Protein AF-A0A254UXV3-F1 (afdb_monomer_lite)

pLDDT: mean 77.38, std 19.34, range [37.91, 96.12]

Foldseek 3Di:
DDDDDDPDPPPDPPDPPPPPPPVVVVVVVVVLVVLVVVLVVLVVVLVVLVVVLVVLVVVLVVLVPDPDRDPVVNVVSVVVSVVSVVVNVVSVVVSVVSVVVNDDD

Secondary structure (DSSP, 8-state):
-------------S---------HHHHHHHHHHHHHHHHHHHHHHHHHHHHHHHHHHHHHHHHHH-SS--HHHHHHHHHHHHHHHHHHHHHHHHHHHHHHHT---

Radius of gyration: 28.21 Å; chains: 1; bounding box: 81×52×58 Å

Structure (mmCIF, N/CA/C/O backbone):
data_AF-A0A254UXV3-F1
#
_entry.id   AF-A0A254UXV3-F1
#
loop_
_atom_site.group_PDB
_atom_site.id
_atom_site.type_symbol
_atom_site.label_atom_id
_atom_site.label_alt_id
_atom_site.label_comp_id
_atom_site.label_asym_id
_atom_site.label_entity_id
_atom_site.label_seq_id
_atom_site.pdbx_PDB_ins_code
_atom_site.Cartn_x
_atom_site.Cartn_y
_atom_site.Cartn_z
_atom_site.occupancy
_atom_site.B_iso_or_equiv
_atom_site.auth_seq_id
_atom_site.auth_comp_id
_atom_site.auth_asym_id
_atom_site.auth_atom_id
_atom_site.pdbx_PDB_model_num
ATOM 1 N N . MET A 1 1 ? 62.184 -40.097 -4.666 1.00 37.91 1 MET A N 1
ATOM 2 C CA . MET A 1 1 ? 62.345 -38.758 -5.268 1.00 37.91 1 MET A CA 1
ATOM 3 C C . MET A 1 1 ? 61.612 -38.809 -6.601 1.00 37.91 1 MET A C 1
ATOM 5 O O . MET A 1 1 ? 62.057 -39.560 -7.454 1.00 37.91 1 MET A O 1
ATOM 9 N N . THR A 1 2 ? 60.313 -38.462 -6.589 1.00 46.38 2 THR A N 1
ATOM 10 C CA . THR A 1 2 ? 59.715 -37.196 -7.121 1.00 46.38 2 THR A CA 1
ATOM 11 C C . THR A 1 2 ? 59.595 -37.278 -8.650 1.00 46.38 2 THR A C 1
ATOM 13 O O . THR A 1 2 ? 60.600 -37.521 -9.294 1.00 46.38 2 THR A O 1
ATOM 16 N N . GLU A 1 3 ? 58.444 -37.182 -9.320 1.00 39.75 3 GLU A N 1
ATOM 17 C CA . GLU A 1 3 ? 57.240 -36.356 -9.120 1.00 39.75 3 GLU A CA 1
ATOM 18 C C . GLU A 1 3 ? 56.160 -36.899 -10.093 1.00 39.75 3 GLU A C 1
ATOM 20 O O . GLU A 1 3 ? 56.453 -37.170 -11.253 1.00 39.75 3 GLU A O 1
ATOM 25 N N . ALA A 1 4 ? 55.003 -37.359 -9.616 1.00 52.03 4 ALA A N 1
ATOM 26 C CA . ALA A 1 4 ? 53.699 -36.716 -9.830 1.00 52.03 4 ALA A CA 1
ATOM 27 C C . ALA A 1 4 ? 53.618 -35.692 -10.986 1.00 52.03 4 ALA A C 1
ATOM 29 O O . ALA A 1 4 ? 54.133 -34.593 -10.850 1.00 52.03 4 ALA A O 1
ATOM 30 N N . ALA A 1 5 ? 52.885 -36.022 -12.056 1.00 49.22 5 ALA A N 1
ATOM 31 C CA . ALA A 1 5 ? 51.883 -35.146 -12.685 1.00 49.22 5 ALA A CA 1
ATOM 32 C C . ALA A 1 5 ? 51.265 -35.836 -13.913 1.00 49.22 5 ALA A C 1
ATOM 34 O O . ALA A 1 5 ? 51.778 -35.796 -15.028 1.00 49.22 5 ALA A O 1
ATOM 35 N N . ASP A 1 6 ? 50.156 -36.512 -13.641 1.00 47.12 6 ASP A N 1
ATOM 36 C CA . ASP A 1 6 ? 48.914 -36.490 -14.413 1.00 47.12 6 ASP A CA 1
ATOM 37 C C . ASP A 1 6 ? 48.942 -35.588 -15.671 1.00 47.12 6 ASP A C 1
ATOM 39 O O . ASP A 1 6 ? 48.772 -34.368 -15.602 1.00 47.12 6 ASP A O 1
ATOM 43 N N . SER A 1 7 ? 49.155 -36.186 -16.847 1.00 50.97 7 SER A N 1
ATOM 44 C CA . SER A 1 7 ? 48.883 -35.525 -18.128 1.00 50.97 7 SER A CA 1
ATOM 45 C C . SER A 1 7 ? 47.379 -35.540 -18.370 1.00 50.97 7 SER A C 1
ATOM 47 O O . SER A 1 7 ? 46.852 -36.350 -19.130 1.00 50.97 7 SER A O 1
ATOM 49 N N . VAL A 1 8 ? 46.684 -34.623 -17.704 1.00 55.97 8 VAL A N 1
ATOM 50 C CA . VAL A 1 8 ? 45.336 -34.219 -18.092 1.00 55.97 8 VAL A CA 1
ATOM 51 C C . VAL A 1 8 ? 45.464 -33.541 -19.463 1.00 55.97 8 VAL A C 1
ATOM 53 O O . VAL A 1 8 ? 46.163 -32.529 -19.567 1.00 55.97 8 VAL A O 1
ATOM 56 N N . PRO A 1 9 ? 44.843 -34.062 -20.539 1.00 52.50 9 PRO A N 1
ATOM 57 C CA . PRO A 1 9 ? 44.773 -33.321 -21.795 1.00 52.50 9 PRO A CA 1
ATOM 58 C C . PRO A 1 9 ? 44.081 -31.982 -21.507 1.00 52.50 9 PRO A C 1
ATOM 60 O O . PRO A 1 9 ? 43.127 -31.986 -20.725 1.00 52.50 9 PRO A O 1
ATOM 63 N N . PRO A 1 10 ? 44.506 -30.843 -22.087 1.00 48.22 10 PRO A N 1
ATOM 64 C CA . PRO A 1 10 ? 43.794 -29.587 -21.895 1.00 48.22 10 PRO A CA 1
ATOM 65 C C . PRO A 1 10 ? 42.354 -29.765 -22.385 1.00 48.22 10 PRO A C 1
ATOM 67 O O . PRO A 1 10 ? 42.077 -29.762 -23.584 1.00 48.22 10 PRO A O 1
ATOM 70 N N . GLN A 1 11 ? 41.439 -29.993 -21.442 1.00 49.50 11 GLN A N 1
ATOM 71 C CA . GLN A 1 11 ? 40.021 -30.046 -21.723 1.00 49.50 11 GLN A CA 1
ATOM 72 C C . GLN A 1 11 ? 39.558 -28.632 -22.053 1.00 49.50 11 GLN A C 1
ATOM 74 O O . GLN A 1 11 ? 39.787 -27.691 -21.292 1.00 49.50 11 GLN A O 1
ATOM 79 N N . SER A 1 12 ? 38.868 -28.557 -23.187 1.00 50.41 12 SER A N 1
ATOM 80 C CA . SER A 1 12 ? 38.065 -27.442 -23.676 1.00 50.41 12 SER A CA 1
ATOM 81 C C . SER A 1 12 ? 38.850 -26.243 -24.225 1.00 50.41 12 SER A C 1
ATOM 83 O O . SER A 1 12 ? 39.454 -25.478 -23.469 1.00 50.41 12 SER A O 1
ATOM 85 N N . PRO A 1 13 ? 38.749 -25.983 -25.544 1.00 42.84 13 PRO A N 1
ATOM 86 C CA . PRO A 1 13 ? 38.828 -24.623 -26.058 1.00 42.84 13 PRO A CA 1
ATOM 87 C C . PRO A 1 13 ? 37.861 -23.764 -25.235 1.00 42.84 13 PRO A C 1
ATOM 89 O O . PRO A 1 13 ? 36.661 -24.039 -25.180 1.00 42.84 13 PRO A O 1
ATOM 92 N N . ARG A 1 14 ? 38.403 -22.792 -24.497 1.00 49.12 14 ARG A N 1
ATOM 93 C CA . ARG A 1 14 ? 37.614 -21.859 -23.695 1.00 49.12 14 ARG A CA 1
ATOM 94 C C . ARG A 1 14 ? 36.725 -21.049 -24.629 1.00 49.12 14 ARG A C 1
ATOM 96 O O . ARG A 1 14 ? 37.223 -20.188 -25.339 1.00 49.12 14 ARG A O 1
ATOM 103 N N . GLU A 1 15 ? 35.437 -21.368 -24.568 1.00 47.25 15 GLU A N 1
ATOM 104 C CA . GLU A 1 15 ? 34.304 -20.525 -24.936 1.00 47.25 15 GLU A CA 1
ATOM 105 C C . GLU A 1 15 ? 34.465 -19.810 -26.281 1.00 47.25 15 GLU A C 1
ATOM 107 O O . GLU A 1 15 ? 34.770 -18.619 -26.355 1.00 47.25 15 GLU A O 1
ATOM 112 N N . ASP A 1 16 ? 34.116 -20.531 -27.347 1.00 41.56 16 ASP A N 1
ATOM 113 C CA . ASP A 1 16 ? 33.460 -19.938 -28.509 1.00 41.56 16 ASP A CA 1
ATOM 114 C C . ASP A 1 16 ? 32.160 -19.259 -28.038 1.00 41.56 16 ASP A C 1
ATOM 116 O O . ASP A 1 16 ? 31.050 -19.762 -28.218 1.00 41.56 16 ASP A O 1
ATOM 120 N N . LEU A 1 17 ? 32.284 -18.097 -27.390 1.00 50.97 17 LEU A N 1
ATOM 121 C CA . LEU A 1 17 ? 31.215 -17.115 -27.383 1.00 50.97 17 LEU A CA 1
ATOM 122 C C . LEU A 1 17 ? 30.874 -16.904 -28.855 1.00 50.97 17 LEU A C 1
ATOM 124 O O . LEU A 1 17 ? 31.760 -16.497 -29.617 1.00 50.97 17 LEU A O 1
ATOM 128 N N . PRO A 1 18 ? 29.636 -17.184 -29.299 1.00 40.81 18 PRO A N 1
ATOM 129 C CA . PRO A 1 18 ? 29.276 -16.849 -30.652 1.00 40.81 18 PRO A CA 1
ATOM 130 C C . PRO A 1 18 ? 29.533 -15.354 -30.803 1.00 40.81 18 PRO A C 1
ATOM 132 O O . PRO A 1 18 ? 28.878 -14.524 -30.167 1.00 40.81 18 PRO A O 1
ATOM 135 N N . SER A 1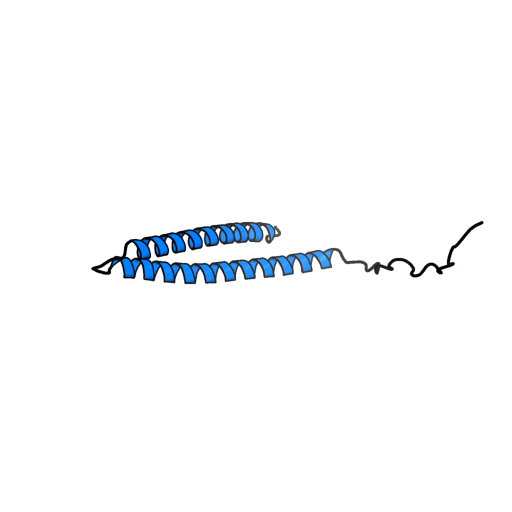 19 ? 30.477 -15.031 -31.687 1.00 44.66 19 SER A N 1
ATOM 136 C CA . SER A 1 19 ? 30.599 -13.758 -32.388 1.00 44.66 19 SER A CA 1
ATOM 137 C C . SER A 1 19 ? 29.351 -13.580 -33.263 1.00 44.66 19 SER A C 1
ATOM 139 O O . SER A 1 19 ? 29.393 -13.419 -34.481 1.00 44.66 19 SER A O 1
ATOM 141 N N . ALA A 1 20 ? 28.176 -13.677 -32.640 1.00 42.78 20 ALA A N 1
ATOM 142 C CA . ALA A 1 20 ? 26.986 -13.076 -33.153 1.00 42.78 20 ALA A CA 1
ATOM 143 C C . ALA A 1 20 ? 27.347 -11.602 -33.209 1.00 42.78 20 ALA A C 1
ATOM 145 O O . ALA A 1 20 ? 27.664 -10.978 -32.198 1.00 42.78 20 ALA A O 1
ATOM 146 N N . ARG A 1 21 ? 27.322 -11.062 -34.420 1.00 45.16 21 ARG A N 1
ATOM 147 C CA . ARG A 1 21 ? 27.000 -9.667 -34.667 1.00 45.16 21 ARG A CA 1
ATOM 148 C C . ARG A 1 21 ? 25.765 -9.348 -33.823 1.00 45.16 21 ARG A C 1
ATOM 150 O O . ARG A 1 21 ? 24.647 -9.451 -34.327 1.00 45.16 21 ARG A O 1
ATOM 157 N N . VAL A 1 22 ? 25.918 -9.054 -32.532 1.00 51.84 22 VAL A N 1
ATOM 158 C CA . VAL A 1 22 ? 24.788 -8.603 -31.747 1.00 51.84 22 VAL A CA 1
ATOM 159 C C . VAL A 1 22 ? 24.563 -7.218 -32.275 1.00 51.84 22 VAL A C 1
ATOM 161 O O . VAL A 1 22 ? 25.306 -6.285 -31.983 1.00 51.84 22 VAL A O 1
ATOM 164 N N . ASN A 1 23 ? 23.602 -7.138 -33.186 1.00 51.16 23 ASN A N 1
ATOM 165 C CA . ASN A 1 23 ? 23.151 -5.889 -33.733 1.00 51.16 23 ASN A CA 1
ATOM 166 C C . ASN A 1 23 ? 22.905 -4.984 -32.516 1.00 51.16 23 ASN A C 1
ATOM 168 O O . ASN A 1 23 ? 22.095 -5.357 -31.667 1.00 51.16 23 ASN A O 1
ATOM 172 N N . PRO A 1 24 ? 23.619 -3.860 -32.352 1.00 55.03 24 PRO A N 1
ATOM 173 C CA . PRO A 1 24 ? 23.534 -3.050 -31.134 1.00 55.03 24 PRO A CA 1
ATOM 174 C C . PRO A 1 24 ? 22.103 -2.550 -30.871 1.00 55.03 24 PRO A C 1
ATOM 176 O O . PRO A 1 24 ? 21.738 -2.229 -29.740 1.00 55.03 24 PRO A O 1
ATOM 179 N N . ASN A 1 25 ? 21.249 -2.576 -31.899 1.00 58.16 25 ASN A N 1
ATOM 180 C CA . ASN A 1 25 ? 19.820 -2.309 -31.788 1.00 58.16 25 ASN A CA 1
ATOM 181 C C . ASN A 1 25 ? 19.017 -3.420 -31.079 1.00 58.16 25 ASN A C 1
ATOM 183 O O . ASN A 1 25 ? 18.004 -3.106 -30.458 1.00 58.16 25 ASN A O 1
ATOM 187 N N . LEU A 1 26 ? 19.464 -4.685 -31.088 1.00 55.41 26 LEU A N 1
ATOM 188 C CA . LEU A 1 26 ? 18.805 -5.788 -30.367 1.00 55.41 26 LEU A CA 1
ATOM 189 C C . LEU A 1 26 ? 18.830 -5.565 -28.849 1.00 55.41 26 LEU A C 1
ATOM 191 O O . LEU A 1 26 ? 17.823 -5.801 -28.182 1.00 55.41 26 LEU A O 1
ATOM 195 N N . TYR A 1 27 ? 19.932 -5.031 -28.309 1.00 53.09 27 TYR A N 1
ATOM 196 C CA . TYR A 1 27 ? 20.001 -4.659 -26.892 1.00 53.09 27 TYR A CA 1
ATOM 197 C C . TYR A 1 27 ? 19.127 -3.448 -26.571 1.00 53.09 27 TYR A C 1
ATOM 199 O O . TYR A 1 27 ? 18.478 -3.438 -25.531 1.00 53.09 27 TYR A O 1
ATOM 207 N N . ARG A 1 28 ? 19.028 -2.464 -27.475 1.00 59.50 28 ARG A N 1
ATOM 208 C CA . AR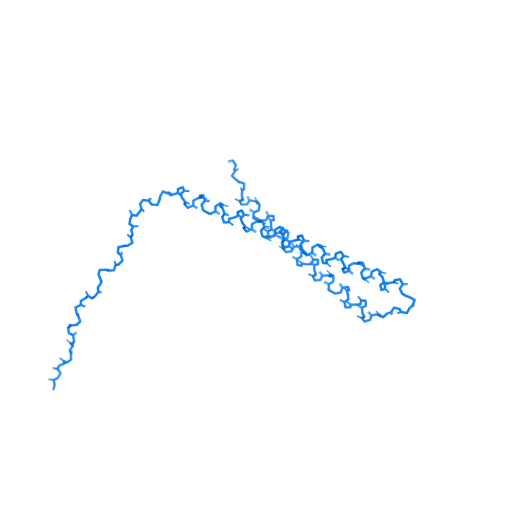G A 1 28 ? 18.176 -1.283 -27.271 1.00 59.50 28 ARG A CA 1
ATOM 209 C C . ARG A 1 28 ? 16.692 -1.651 -27.188 1.00 59.50 28 ARG A C 1
ATOM 211 O O . ARG A 1 28 ? 16.005 -1.182 -26.287 1.00 59.50 28 ARG A O 1
ATOM 218 N N . SER A 1 29 ? 16.197 -2.508 -28.079 1.00 62.06 29 SER A N 1
ATOM 219 C CA . SER A 1 29 ? 14.797 -2.956 -28.050 1.00 62.06 29 SER A CA 1
ATOM 220 C C . SER A 1 29 ? 14.480 -3.833 -26.831 1.00 62.06 29 SER A C 1
ATOM 222 O O . SER A 1 29 ? 13.388 -3.724 -26.267 1.00 62.06 29 SER A O 1
ATOM 224 N N . LEU A 1 30 ? 15.428 -4.666 -26.383 1.00 64.75 30 LEU A N 1
ATOM 225 C CA . LEU A 1 30 ? 15.261 -5.498 -25.188 1.00 64.75 30 LEU A CA 1
ATOM 226 C C . LEU A 1 30 ? 15.301 -4.670 -23.889 1.00 64.75 30 LEU A C 1
ATOM 228 O O . LEU A 1 30 ? 14.414 -4.828 -23.051 1.00 64.75 30 LEU A O 1
ATOM 232 N N . GLU A 1 31 ? 16.254 -3.741 -23.752 1.00 67.38 31 GLU A N 1
ATOM 233 C CA . GLU A 1 31 ? 16.346 -2.776 -22.638 1.00 67.38 31 GLU A CA 1
ATOM 234 C C . GLU A 1 31 ? 15.071 -1.934 -22.502 1.00 67.38 31 GLU A C 1
ATOM 236 O O . GLU A 1 31 ? 14.538 -1.739 -21.404 1.00 67.38 31 GLU A O 1
ATOM 241 N N . MET A 1 32 ? 14.530 -1.481 -23.634 1.00 71.56 32 MET A N 1
ATOM 242 C CA . MET A 1 32 ? 13.307 -0.684 -23.672 1.00 71.56 32 MET A CA 1
ATOM 243 C C . MET A 1 32 ? 12.086 -1.517 -23.240 1.00 71.56 32 MET A C 1
ATOM 245 O O . MET A 1 32 ? 11.321 -1.088 -22.379 1.00 71.56 32 MET A O 1
ATOM 249 N N . SER A 1 33 ? 11.975 -2.768 -23.706 1.00 78.00 33 SER A N 1
ATOM 250 C CA . SER A 1 33 ? 10.913 -3.706 -23.300 1.00 78.00 33 SER A CA 1
ATOM 251 C C . SER A 1 33 ? 10.974 -4.122 -21.819 1.00 78.00 33 SER A C 1
ATOM 253 O O . SER A 1 33 ? 9.941 -4.358 -21.180 1.00 78.00 33 SER A O 1
ATOM 255 N N . LEU A 1 34 ? 12.173 -4.238 -21.243 1.00 78.69 34 LEU A N 1
ATOM 256 C CA . LEU A 1 34 ? 12.354 -4.498 -19.810 1.00 78.69 34 LEU A CA 1
ATOM 257 C C . LEU A 1 34 ? 11.977 -3.265 -18.975 1.00 78.69 34 LEU A C 1
ATOM 259 O O . LEU A 1 34 ? 11.289 -3.387 -17.957 1.00 78.69 34 LEU A O 1
ATOM 263 N N . SER A 1 35 ? 12.347 -2.072 -19.439 1.00 78.75 35 SER A N 1
ATOM 264 C CA . SER A 1 35 ? 11.961 -0.799 -18.818 1.00 78.75 35 SER A CA 1
ATOM 265 C C . SER A 1 35 ? 10.441 -0.582 -18.836 1.00 78.75 35 SER A C 1
ATOM 267 O O . SER A 1 35 ? 9.861 -0.153 -17.839 1.00 78.75 35 SER A O 1
ATOM 269 N N . ASP A 1 36 ? 9.758 -0.964 -19.918 1.00 84.38 36 ASP A N 1
ATOM 270 C CA . ASP A 1 36 ? 8.293 -0.914 -20.001 1.00 84.38 36 ASP A CA 1
ATOM 271 C C . ASP A 1 36 ? 7.613 -1.852 -19.001 1.00 84.38 36 ASP A C 1
ATOM 273 O O . ASP A 1 36 ? 6.655 -1.468 -18.320 1.00 84.38 36 ASP A O 1
ATOM 277 N N . ARG A 1 37 ? 8.129 -3.078 -18.864 1.00 84.00 37 ARG A N 1
ATOM 278 C CA . ARG A 1 37 ? 7.602 -4.059 -17.908 1.00 84.00 37 ARG A CA 1
ATOM 279 C C . ARG A 1 37 ? 7.830 -3.638 -16.460 1.00 84.00 37 ARG A C 1
ATOM 281 O O . ARG A 1 37 ? 6.918 -3.776 -15.644 1.00 84.00 37 ARG A O 1
ATOM 288 N N . THR A 1 38 ? 8.998 -3.083 -16.135 1.00 88.88 38 THR A N 1
ATOM 289 C CA . THR A 1 38 ? 9.272 -2.566 -14.782 1.00 88.88 38 THR A CA 1
ATOM 290 C C . THR A 1 38 ? 8.382 -1.368 -14.449 1.00 88.88 38 THR A C 1
ATOM 292 O O . THR A 1 38 ? 7.794 -1.332 -13.367 1.00 88.88 38 THR A O 1
ATOM 295 N N . HIS A 1 39 ? 8.184 -0.445 -15.396 1.00 90.88 39 HIS A N 1
ATOM 296 C CA . HIS A 1 39 ? 7.249 0.671 -15.249 1.00 90.88 39 HIS A CA 1
ATOM 297 C C . HIS A 1 39 ? 5.816 0.185 -14.969 1.00 90.88 39 HIS A C 1
ATOM 299 O O . HIS A 1 39 ? 5.186 0.625 -14.003 1.00 90.88 39 HIS A O 1
ATOM 305 N N . ALA A 1 40 ? 5.305 -0.759 -15.768 1.00 90.69 40 ALA A N 1
ATOM 306 C CA . ALA A 1 40 ? 3.969 -1.326 -15.581 1.00 90.69 40 ALA A CA 1
ATOM 307 C C . ALA A 1 40 ? 3.810 -2.032 -14.220 1.00 90.69 40 ALA A C 1
ATOM 309 O O . ALA A 1 40 ? 2.801 -1.841 -13.537 1.00 90.69 40 ALA A O 1
ATOM 310 N N . ALA A 1 41 ? 4.818 -2.794 -13.785 1.00 92.88 41 ALA A N 1
ATOM 311 C CA . ALA A 1 41 ? 4.802 -3.479 -12.493 1.00 92.88 41 ALA A CA 1
ATOM 312 C C . ALA A 1 41 ? 4.743 -2.497 -11.308 1.00 92.88 41 ALA A C 1
ATOM 314 O O . ALA A 1 41 ? 3.976 -2.700 -10.362 1.00 92.88 41 ALA A O 1
ATOM 315 N N . ILE A 1 42 ? 5.508 -1.403 -11.367 1.00 93.12 42 ILE A N 1
ATOM 316 C CA . ILE A 1 42 ? 5.503 -0.369 -10.324 1.00 93.12 42 ILE A CA 1
ATOM 317 C C . ILE A 1 42 ? 4.164 0.373 -10.305 1.00 93.12 42 ILE A C 1
ATOM 319 O O . ILE A 1 42 ? 3.599 0.580 -9.230 1.00 93.12 42 ILE A O 1
ATOM 323 N N . ALA A 1 43 ? 3.603 0.708 -11.469 1.00 93.88 43 ALA A N 1
ATOM 324 C CA . ALA A 1 43 ? 2.283 1.329 -11.557 1.00 93.88 43 ALA A CA 1
ATOM 325 C C . ALA A 1 43 ? 1.184 0.436 -10.945 1.00 93.88 43 ALA A C 1
ATOM 327 O O . ALA A 1 43 ? 0.366 0.909 -10.150 1.00 93.88 43 ALA A O 1
ATOM 328 N N . ALA A 1 44 ? 1.208 -0.870 -11.234 1.00 94.50 44 ALA A N 1
ATOM 329 C CA . ALA A 1 44 ? 0.291 -1.839 -10.635 1.00 94.50 44 ALA A CA 1
ATOM 330 C C . ALA A 1 44 ? 0.465 -1.933 -9.108 1.00 94.50 44 ALA A C 1
ATOM 332 O O . ALA A 1 44 ? -0.521 -1.962 -8.362 1.00 94.50 44 ALA A O 1
ATOM 333 N N . ARG A 1 45 ? 1.712 -1.913 -8.615 1.00 94.00 45 ARG A N 1
ATOM 334 C CA . ARG A 1 45 ? 2.005 -1.895 -7.175 1.00 94.00 45 ARG A CA 1
ATOM 335 C C . ARG A 1 45 ? 1.435 -0.648 -6.497 1.00 94.00 45 ARG A C 1
ATOM 337 O O . ARG A 1 45 ? 0.811 -0.776 -5.444 1.00 94.00 45 ARG A O 1
ATOM 344 N N . ILE A 1 46 ? 1.592 0.528 -7.105 1.00 96.06 46 ILE A N 1
ATOM 345 C CA . ILE A 1 46 ? 1.015 1.785 -6.604 1.00 96.06 46 ILE A CA 1
ATOM 346 C C . ILE A 1 46 ? -0.510 1.684 -6.532 1.00 96.06 46 ILE A C 1
ATOM 348 O O . ILE A 1 46 ? -1.090 2.034 -5.505 1.00 96.06 46 ILE A O 1
ATOM 352 N N . ALA A 1 47 ? -1.171 1.165 -7.571 1.00 95.94 47 ALA A N 1
ATOM 353 C CA . ALA A 1 47 ? -2.624 0.995 -7.576 1.00 95.94 47 ALA A CA 1
ATOM 354 C C . ALA A 1 47 ? -3.107 0.099 -6.417 1.00 95.94 47 ALA A C 1
ATOM 356 O O . ALA A 1 47 ? -4.039 0.462 -5.693 1.00 95.94 47 ALA A O 1
ATOM 357 N N . ALA A 1 48 ? -2.422 -1.024 -6.178 1.00 95.62 48 ALA A N 1
ATOM 358 C CA . ALA A 1 48 ? -2.723 -1.917 -5.061 1.00 95.62 48 ALA A CA 1
ATOM 359 C C . ALA A 1 48 ? -2.504 -1.248 -3.691 1.00 95.62 48 ALA A C 1
ATOM 361 O O . ALA A 1 48 ? -3.316 -1.414 -2.777 1.00 95.62 48 ALA A O 1
ATOM 362 N N . LEU A 1 49 ? -1.430 -0.466 -3.533 1.00 93.94 49 LEU A N 1
ATOM 363 C CA . LEU A 1 49 ? -1.162 0.287 -2.304 1.00 93.94 49 LEU A CA 1
ATOM 364 C C . LEU A 1 49 ? -2.210 1.381 -2.064 1.00 93.94 49 LEU A C 1
ATOM 366 O O . LEU A 1 49 ? -2.687 1.517 -0.938 1.00 93.94 49 LEU A O 1
ATOM 370 N N . ARG A 1 50 ? -2.637 2.101 -3.111 1.00 94.81 50 ARG A N 1
ATOM 371 C CA . ARG A 1 50 ? -3.716 3.105 -3.035 1.00 94.81 50 ARG A CA 1
ATOM 372 C C . ARG A 1 50 ? -5.040 2.485 -2.597 1.00 94.81 50 ARG A C 1
ATOM 374 O O . ARG A 1 50 ? -5.730 3.068 -1.766 1.00 94.81 50 ARG A O 1
ATOM 381 N N . ALA A 1 51 ? -5.394 1.306 -3.113 1.00 95.25 51 ALA A N 1
ATOM 382 C CA . ALA A 1 51 ? -6.588 0.584 -2.669 1.00 95.25 51 ALA A CA 1
ATOM 383 C C . ALA A 1 51 ? -6.521 0.266 -1.165 1.00 95.25 51 ALA A C 1
ATOM 385 O O . ALA A 1 51 ? -7.398 0.674 -0.410 1.00 95.25 51 ALA A O 1
ATOM 386 N N . ARG A 1 52 ? -5.412 -0.331 -0.709 1.00 93.81 52 ARG A N 1
ATOM 387 C CA . ARG A 1 52 ? -5.193 -0.648 0.715 1.00 93.81 52 ARG A CA 1
ATOM 388 C C . ARG A 1 52 ? -5.195 0.589 1.615 1.00 93.81 52 ARG A C 1
ATOM 390 O O . ARG A 1 52 ? -5.646 0.513 2.756 1.00 93.81 52 ARG A O 1
ATOM 397 N N . HIS A 1 53 ? -4.660 1.710 1.132 1.00 93.94 53 HIS A N 1
ATOM 398 C CA . HIS A 1 53 ? -4.663 2.972 1.866 1.00 93.94 53 HIS A CA 1
ATOM 399 C C . HIS A 1 53 ? -6.090 3.485 2.073 1.00 93.94 53 HIS A C 1
ATOM 401 O O . HIS A 1 53 ? -6.447 3.796 3.206 1.00 93.94 53 HIS A O 1
ATOM 407 N N . ARG A 1 54 ? -6.919 3.491 1.018 1.00 93.44 54 ARG A N 1
ATOM 408 C CA . ARG A 1 54 ? -8.338 3.877 1.109 1.00 93.44 54 ARG A CA 1
ATOM 409 C C . ARG A 1 54 ? -9.111 3.008 2.102 1.00 93.44 54 ARG A C 1
ATOM 411 O O . ARG A 1 54 ? -9.859 3.539 2.917 1.00 93.44 54 ARG A O 1
ATOM 418 N N . ASP A 1 55 ? -8.875 1.698 2.100 1.00 94.50 55 ASP A N 1
ATOM 419 C CA . ASP A 1 55 ? -9.516 0.793 3.062 1.00 94.50 55 ASP A CA 1
ATOM 420 C C . ASP A 1 55 ? -9.109 1.107 4.509 1.00 94.50 55 ASP A C 1
ATOM 422 O O . ASP A 1 55 ? -9.926 1.034 5.430 1.00 94.50 55 ASP A O 1
ATOM 426 N N . LEU A 1 56 ? -7.837 1.454 4.737 1.00 91.94 56 LEU A N 1
ATOM 427 C CA . LEU A 1 56 ? -7.372 1.864 6.062 1.00 91.94 56 LEU A CA 1
ATOM 428 C C . LEU A 1 56 ? -7.929 3.221 6.483 1.00 91.94 56 LEU A C 1
ATOM 430 O O . LEU A 1 56 ? -8.251 3.369 7.659 1.00 91.94 56 LEU A O 1
ATOM 434 N N . ASP A 1 57 ? -8.066 4.177 5.566 1.00 92.38 57 ASP A N 1
ATOM 435 C CA . ASP A 1 57 ? -8.729 5.454 5.844 1.00 92.38 57 ASP A CA 1
ATOM 436 C C . ASP A 1 57 ? -10.174 5.248 6.289 1.00 92.38 57 ASP A C 1
ATOM 438 O O . ASP A 1 57 ? -10.555 5.734 7.354 1.00 92.38 57 ASP A O 1
ATOM 442 N N . ALA A 1 58 ? -10.938 4.435 5.557 1.00 94.75 58 ALA A N 1
ATOM 443 C CA . ALA A 1 58 ? -12.317 4.118 5.916 1.00 94.75 58 ALA A CA 1
ATOM 444 C C . ALA A 1 58 ? -12.415 3.484 7.317 1.00 94.75 58 ALA A C 1
ATOM 446 O O . ALA A 1 58 ? 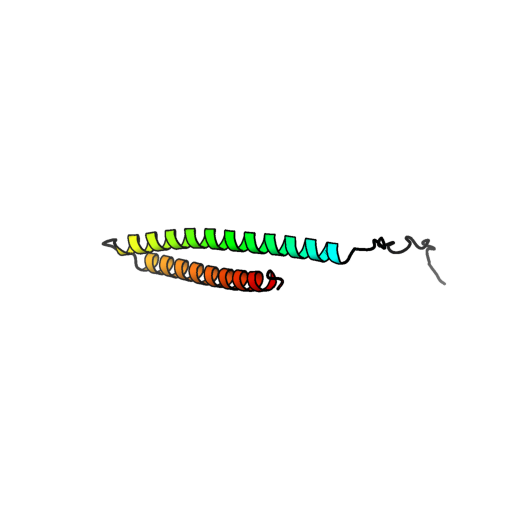-13.262 3.868 8.124 1.00 94.75 58 ALA A O 1
ATOM 447 N N . ARG A 1 59 ? -11.499 2.565 7.660 1.00 92.25 59 ARG A N 1
ATOM 448 C CA . ARG A 1 59 ? -11.426 1.969 9.010 1.00 92.25 59 ARG A CA 1
ATOM 449 C C . ARG A 1 59 ? -11.068 2.999 10.079 1.00 92.25 59 ARG A C 1
ATOM 451 O O . ARG A 1 59 ? -11.636 2.973 11.165 1.00 92.25 59 ARG A O 1
ATOM 458 N N . VAL A 1 60 ? -10.134 3.904 9.790 1.00 91.56 60 VAL A N 1
ATOM 459 C CA . VAL A 1 60 ? -9.749 4.999 10.694 1.00 91.56 60 VAL A CA 1
ATOM 460 C C . VAL A 1 60 ? -10.929 5.937 10.945 1.00 91.56 60 VAL A C 1
ATOM 462 O O . VAL A 1 60 ? -11.128 6.373 12.077 1.00 91.56 60 VAL A O 1
ATOM 465 N N . GLU A 1 61 ? -11.719 6.256 9.924 1.00 92.50 61 GLU A N 1
ATOM 466 C CA . GLU A 1 61 ? -12.931 7.068 10.060 1.00 92.50 61 GLU A CA 1
ATOM 467 C C . GLU A 1 61 ? -14.027 6.347 10.844 1.00 92.50 61 GLU A C 1
ATOM 469 O O . GLU A 1 61 ? -14.639 6.942 11.731 1.00 92.50 61 GLU A O 1
ATOM 474 N N . GLN A 1 62 ? -14.247 5.060 10.569 1.00 91.44 62 GLN A N 1
ATOM 475 C CA . GLN A 1 62 ? -15.228 4.250 11.285 1.00 91.44 62 GLN A CA 1
ATOM 476 C C . GLN A 1 62 ? -14.886 4.145 12.773 1.00 91.44 62 GLN A C 1
ATOM 478 O O . GLN A 1 62 ? -15.747 4.402 13.612 1.00 91.44 62 GLN A O 1
ATOM 483 N N . GLU A 1 63 ? -13.627 3.848 13.111 1.00 88.44 63 GLU A N 1
ATOM 484 C CA . GLU A 1 63 ? -13.169 3.845 14.503 1.00 88.44 63 GLU A CA 1
ATOM 485 C C . GLU A 1 63 ? -13.300 5.220 15.150 1.00 88.44 63 GLU A C 1
ATOM 487 O O . GLU A 1 63 ? -13.640 5.325 16.326 1.00 88.44 63 GLU A O 1
ATOM 492 N N . GLN A 1 64 ? -13.100 6.299 14.391 1.00 88.69 64 GLN A N 1
ATOM 493 C CA . GLN A 1 64 ? -13.298 7.638 14.928 1.00 88.69 64 GLN A CA 1
ATOM 494 C C . GLN A 1 64 ? -14.753 7.938 15.293 1.00 88.69 64 GLN A C 1
ATOM 496 O O . GLN A 1 64 ? -14.992 8.632 16.280 1.00 88.69 64 GLN A O 1
ATOM 501 N N . LYS A 1 65 ? -15.714 7.399 14.545 1.00 90.69 65 LYS A N 1
ATOM 502 C CA . LYS A 1 65 ? -17.147 7.597 14.796 1.00 90.69 65 LYS A CA 1
ATOM 503 C C . LYS A 1 65 ? -17.690 6.740 15.947 1.00 90.69 65 LYS A C 1
ATOM 505 O O . LYS A 1 65 ? -18.805 6.986 16.395 1.00 90.69 65 LYS A O 1
ATOM 510 N N . ARG A 1 66 ? -16.938 5.747 16.442 1.00 88.81 66 ARG A N 1
ATOM 511 C CA . ARG A 1 66 ? -17.373 4.921 17.580 1.00 88.81 66 ARG A CA 1
ATOM 512 C C . ARG A 1 66 ? -17.432 5.746 18.869 1.00 88.81 66 ARG A C 1
ATOM 514 O O . ARG A 1 66 ? -16.484 6.456 19.191 1.00 88.81 66 ARG A O 1
ATOM 521 N N . ALA A 1 67 ? -18.516 5.577 19.632 1.00 77.06 67 ALA A N 1
ATOM 522 C CA . ALA A 1 67 ? -18.722 6.234 20.928 1.00 77.06 67 ALA A CA 1
ATOM 523 C C . ALA A 1 67 ? -17.663 5.834 21.975 1.00 77.06 67 ALA A C 1
ATOM 525 O O . ALA A 1 67 ? -17.203 6.669 22.745 1.00 77.06 67 ALA A O 1
ATOM 526 N N . TRP A 1 68 ? -17.220 4.575 21.946 1.00 78.69 68 TRP A N 1
ATOM 527 C CA . TRP A 1 68 ? -16.146 4.045 22.790 1.00 78.69 68 TRP A CA 1
ATOM 528 C C . TRP A 1 68 ? -14.923 3.780 21.920 1.00 78.69 68 TRP A C 1
ATOM 530 O O . TRP A 1 68 ? -14.677 2.658 21.476 1.00 78.69 68 TRP A O 1
ATOM 540 N N . ARG A 1 69 ? -14.202 4.848 21.576 1.00 81.19 69 ARG A N 1
ATOM 541 C CA . ARG A 1 69 ? -13.039 4.738 20.696 1.00 81.19 69 ARG A CA 1
ATOM 542 C C . ARG A 1 69 ? -11.852 4.145 21.445 1.00 81.19 69 ARG A C 1
ATOM 544 O O . ARG A 1 69 ? -11.329 4.758 22.372 1.00 81.19 69 ARG A O 1
ATOM 551 N N . ASP A 1 70 ? -11.343 3.023 20.954 1.00 87.69 70 ASP A N 1
ATOM 552 C CA . ASP A 1 70 ? -10.070 2.486 21.422 1.00 87.69 70 ASP A CA 1
ATOM 553 C C . ASP A 1 70 ? -8.905 3.307 20.837 1.00 87.69 70 ASP A C 1
ATOM 555 O O . ASP A 1 70 ? -8.581 3.246 19.642 1.00 87.69 70 ASP A O 1
ATOM 559 N N . MET A 1 71 ? -8.262 4.103 21.696 1.00 88.81 71 MET A N 1
ATOM 560 C CA . MET A 1 71 ? -7.102 4.916 21.324 1.00 88.81 71 MET A CA 1
ATOM 561 C C . MET A 1 71 ? -5.943 4.062 20.803 1.00 88.81 71 MET A C 1
ATOM 563 O O . MET A 1 71 ? -5.261 4.475 19.866 1.00 88.81 71 MET A O 1
ATOM 567 N N . SER A 1 72 ? -5.721 2.867 21.352 1.00 91.00 72 SER A N 1
ATOM 568 C CA . SER A 1 72 ? -4.628 1.985 20.937 1.00 91.00 72 SER A CA 1
ATOM 569 C C . SER A 1 72 ? -4.840 1.473 19.508 1.00 91.00 72 SER A C 1
ATOM 571 O O . SER A 1 72 ? -3.913 1.494 18.685 1.00 91.00 72 SER A O 1
ATOM 573 N N . VAL A 1 73 ? -6.079 1.098 19.176 1.00 89.31 73 VAL A N 1
ATOM 574 C CA . VAL A 1 73 ? -6.484 0.664 17.834 1.00 89.31 73 VAL A CA 1
ATOM 575 C C . VAL A 1 73 ? -6.353 1.821 16.855 1.00 89.31 73 VAL A C 1
ATOM 577 O O . VAL A 1 73 ? -5.721 1.659 15.808 1.00 89.31 73 VAL A O 1
ATOM 580 N N . LEU A 1 74 ? -6.835 3.013 17.214 1.00 90.62 74 LEU A N 1
ATOM 581 C CA . LEU A 1 74 ? -6.703 4.192 16.360 1.00 90.62 74 LEU A CA 1
ATOM 582 C C . LEU A 1 74 ? -5.231 4.534 16.082 1.00 90.62 74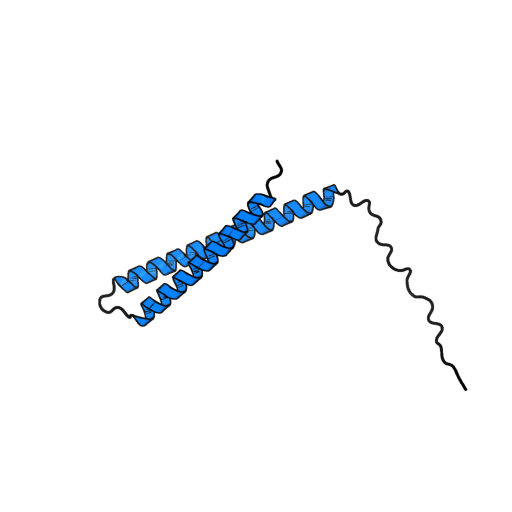 LEU A C 1
ATOM 584 O O . LEU A 1 74 ? -4.864 4.801 14.937 1.00 90.62 74 LEU A O 1
ATOM 588 N N . GLN A 1 75 ? -4.367 4.490 17.100 1.00 92.44 75 GLN A N 1
ATOM 589 C CA . GLN A 1 75 ? -2.931 4.740 16.941 1.00 92.44 75 GLN A CA 1
ATOM 590 C C . GLN A 1 75 ? -2.258 3.687 16.051 1.00 92.44 75 GLN A C 1
ATOM 592 O O . GLN A 1 75 ? -1.385 4.011 15.244 1.00 92.44 75 GLN A O 1
ATOM 597 N N . ARG A 1 76 ? -2.653 2.412 16.152 1.00 93.56 76 ARG A N 1
ATOM 598 C CA . ARG A 1 76 ? -2.166 1.347 15.255 1.00 93.56 76 ARG A CA 1
ATOM 599 C C . ARG A 1 76 ? -2.616 1.575 13.813 1.00 93.56 76 ARG A C 1
ATOM 601 O O . ARG A 1 76 ? -1.795 1.463 12.903 1.00 93.56 76 ARG A O 1
ATOM 608 N N . LEU A 1 77 ? -3.882 1.936 13.601 1.00 91.75 77 LEU A N 1
ATOM 609 C CA . LEU A 1 77 ? -4.425 2.214 12.272 1.00 91.75 77 LEU A CA 1
ATOM 610 C C . LEU A 1 77 ? -3.754 3.435 11.628 1.00 91.75 77 LEU A C 1
ATOM 612 O O . LEU A 1 77 ? -3.295 3.345 10.490 1.00 91.75 77 LEU A O 1
ATOM 616 N N . LYS A 1 78 ? -3.595 4.537 12.373 1.00 92.12 78 LYS A N 1
ATOM 617 C CA . LYS A 1 78 ? -2.892 5.744 11.907 1.00 92.12 78 LYS A CA 1
ATOM 618 C C . LYS A 1 78 ? -1.437 5.457 11.533 1.00 92.12 78 LYS A C 1
ATOM 620 O O . LYS A 1 78 ? -0.996 5.880 10.466 1.00 92.12 78 LYS A O 1
ATOM 625 N N . ARG A 1 79 ? -0.708 4.686 12.351 1.00 95.06 79 ARG A N 1
ATOM 626 C CA . ARG A 1 79 ? 0.667 4.255 12.032 1.00 95.06 79 ARG A CA 1
ATOM 627 C C . ARG A 1 79 ? 0.724 3.410 10.762 1.00 95.06 79 ARG A C 1
ATOM 629 O O . ARG A 1 79 ? 1.606 3.612 9.933 1.00 95.06 79 ARG A O 1
ATOM 636 N N . ARG A 1 80 ? -0.216 2.477 10.584 1.00 93.00 80 ARG A N 1
ATOM 637 C CA . ARG A 1 80 ? -0.275 1.635 9.380 1.00 93.00 80 ARG A CA 1
ATOM 638 C C . ARG A 1 80 ? -0.587 2.457 8.129 1.00 93.00 80 ARG A C 1
ATOM 640 O O . ARG A 1 80 ? 0.042 2.230 7.100 1.00 93.00 80 ARG A O 1
ATOM 647 N N . ARG A 1 81 ? -1.496 3.430 8.234 1.00 92.00 81 ARG A N 1
ATOM 648 C CA . ARG A 1 81 ? -1.787 4.381 7.157 1.00 92.00 81 ARG A CA 1
ATOM 649 C C . ARG A 1 81 ? -0.554 5.194 6.772 1.00 92.00 81 ARG A C 1
ATOM 651 O O . ARG A 1 81 ? -0.238 5.271 5.591 1.00 92.00 81 ARG A O 1
ATOM 658 N N . LEU A 1 82 ? 0.152 5.755 7.756 1.00 94.50 82 LEU A N 1
ATOM 659 C CA . LEU A 1 82 ? 1.363 6.541 7.511 1.00 94.50 82 LEU A CA 1
ATOM 660 C C . LEU A 1 82 ? 2.415 5.719 6.754 1.00 94.50 82 LEU A C 1
ATOM 662 O O . LEU A 1 82 ? 2.888 6.154 5.714 1.00 94.50 82 LEU A O 1
ATOM 666 N N . ARG A 1 83 ? 2.672 4.481 7.193 1.00 93.94 83 ARG A N 1
ATOM 667 C CA . ARG A 1 83 ? 3.596 3.570 6.499 1.00 93.94 83 ARG A CA 1
ATOM 668 C C . ARG A 1 83 ? 3.194 3.301 5.049 1.00 93.94 83 ARG A C 1
ATOM 670 O O . ARG A 1 83 ? 4.062 3.287 4.184 1.00 93.94 83 ARG A O 1
ATOM 677 N N . LEU A 1 84 ? 1.901 3.091 4.778 1.00 92.12 84 LEU A N 1
ATOM 678 C CA . LEU A 1 84 ? 1.430 2.910 3.403 1.00 92.12 84 LEU A CA 1
ATOM 679 C C . LEU A 1 84 ? 1.634 4.171 2.569 1.00 92.12 84 LEU A C 1
ATOM 681 O O . LEU A 1 84 ? 2.058 4.045 1.429 1.00 92.12 84 LEU A O 1
ATOM 685 N N . LYS A 1 85 ? 1.359 5.359 3.120 1.00 92.69 85 LYS A N 1
ATOM 686 C CA . LYS A 1 85 ? 1.602 6.637 2.439 1.00 92.69 85 LYS A CA 1
ATOM 687 C C . LYS A 1 85 ? 3.084 6.804 2.086 1.00 92.69 85 LYS A C 1
ATOM 689 O O . LYS A 1 85 ? 3.392 7.172 0.956 1.00 92.69 85 LYS A O 1
ATOM 694 N N . ASP A 1 86 ? 3.982 6.485 3.015 1.00 96.12 86 ASP A N 1
ATOM 695 C CA . ASP A 1 86 ? 5.430 6.567 2.792 1.00 96.12 86 ASP A CA 1
ATOM 696 C C . ASP A 1 86 ? 5.895 5.574 1.714 1.00 96.12 86 ASP A C 1
ATOM 698 O O . ASP A 1 86 ? 6.679 5.926 0.833 1.00 96.12 86 ASP A O 1
ATOM 702 N N . GLU A 1 87 ? 5.388 4.335 1.744 1.00 93.81 87 GLU A N 1
ATOM 703 C CA . GLU A 1 87 ? 5.661 3.323 0.714 1.00 93.81 87 GLU A CA 1
ATOM 704 C C . GLU A 1 87 ? 5.160 3.786 -0.664 1.00 93.81 87 GLU A C 1
ATOM 706 O O . GLU A 1 87 ? 5.872 3.659 -1.660 1.00 93.81 87 GLU A O 1
ATOM 711 N N . LEU A 1 88 ? 3.971 4.391 -0.715 1.00 94.00 88 LEU A N 1
ATOM 712 C CA . LEU A 1 88 ? 3.379 4.950 -1.929 1.00 94.00 88 LEU A CA 1
ATOM 713 C C . LEU A 1 88 ? 4.260 6.048 -2.529 1.00 94.00 88 LEU A C 1
ATOM 715 O O . LEU A 1 88 ? 4.574 5.984 -3.714 1.00 94.00 88 LEU A O 1
ATOM 719 N N . GLY A 1 89 ? 4.728 6.986 -1.701 1.00 94.44 89 GLY A N 1
ATOM 720 C CA . GLY A 1 89 ? 5.619 8.062 -2.138 1.00 94.44 89 GLY A CA 1
ATOM 721 C C . GLY A 1 89 ? 6.943 7.545 -2.706 1.00 94.44 89 GLY A C 1
ATOM 722 O O . GLY A 1 89 ? 7.418 8.047 -3.724 1.00 94.44 89 GLY A O 1
ATOM 723 N N . ARG A 1 90 ? 7.515 6.486 -2.114 1.00 94.50 90 ARG A N 1
ATOM 724 C CA . ARG A 1 90 ? 8.731 5.842 -2.646 1.00 94.50 90 ARG A CA 1
ATOM 725 C C . ARG A 1 90 ? 8.504 5.247 -4.034 1.00 94.50 90 ARG A C 1
ATOM 727 O O . ARG A 1 90 ? 9.326 5.454 -4.923 1.00 94.50 90 ARG A O 1
ATOM 734 N N . TYR A 1 91 ? 7.400 4.525 -4.233 1.00 93.00 91 TYR A N 1
ATOM 735 C CA . TYR A 1 91 ? 7.087 3.944 -5.540 1.00 93.00 91 TYR A CA 1
ATOM 736 C C . TYR A 1 91 ? 6.701 5.002 -6.578 1.00 93.00 91 TYR A C 1
ATOM 738 O O . TYR A 1 91 ? 7.048 4.843 -7.745 1.00 93.00 91 TYR A O 1
ATOM 746 N N . GLU A 1 92 ? 6.031 6.084 -6.182 1.00 93.62 92 GLU A N 1
ATOM 747 C CA . GLU A 1 92 ? 5.722 7.208 -7.073 1.00 93.62 92 GLU A CA 1
ATOM 748 C C . GLU A 1 92 ? 6.990 7.919 -7.559 1.00 93.62 92 GLU A C 1
ATOM 750 O O . GLU A 1 92 ? 7.107 8.200 -8.753 1.00 93.62 92 GLU A O 1
ATOM 755 N N . GLU A 1 93 ? 7.970 8.154 -6.681 1.00 94.19 93 GLU A N 1
ATOM 756 C CA . GLU A 1 93 ? 9.255 8.738 -7.089 1.00 94.19 93 GLU A CA 1
ATOM 757 C C . GLU A 1 93 ? 10.061 7.782 -7.980 1.00 94.19 93 GLU A C 1
ATOM 759 O O . GLU A 1 93 ? 10.664 8.199 -8.974 1.00 94.19 93 GLU A O 1
ATOM 764 N N . LEU A 1 94 ? 10.024 6.481 -7.678 1.00 91.62 94 LEU A N 1
ATOM 765 C CA . LEU A 1 94 ? 10.632 5.457 -8.525 1.00 91.62 94 LEU A CA 1
ATOM 766 C C . LEU A 1 94 ? 9.996 5.453 -9.923 1.00 91.62 94 LEU A C 1
ATOM 768 O O . LEU A 1 94 ? 10.710 5.497 -10.925 1.00 91.62 94 LEU A O 1
ATOM 772 N N . LEU A 1 95 ? 8.661 5.460 -10.000 1.00 92.12 95 LEU A N 1
ATOM 773 C CA . LEU A 1 95 ? 7.926 5.493 -11.264 1.00 92.12 95 LEU A CA 1
ATOM 774 C C . LEU A 1 95 ? 8.257 6.756 -12.064 1.00 92.12 95 LEU A C 1
ATOM 776 O O . LEU A 1 95 ? 8.533 6.668 -13.258 1.00 92.12 95 LEU A O 1
ATOM 780 N N . ARG A 1 96 ? 8.298 7.918 -11.401 1.00 90.62 96 ARG A N 1
ATOM 781 C CA . ARG A 1 96 ? 8.691 9.197 -12.009 1.00 90.62 96 ARG A CA 1
ATOM 782 C C . ARG A 1 96 ? 10.105 9.129 -12.587 1.00 90.62 96 ARG A C 1
ATOM 784 O O . ARG A 1 96 ? 10.339 9.596 -13.699 1.00 90.62 96 ARG A O 1
ATOM 791 N N . THR A 1 97 ? 11.041 8.525 -11.860 1.00 89.44 97 THR A N 1
ATOM 792 C CA . THR A 1 97 ? 12.430 8.355 -12.309 1.00 89.44 97 THR A CA 1
ATOM 793 C C . THR A 1 97 ? 12.532 7.456 -13.536 1.00 89.44 97 THR A C 1
ATOM 795 O O . THR A 1 97 ? 13.231 7.804 -14.487 1.00 89.44 97 THR A O 1
ATOM 798 N N . LEU A 1 98 ? 11.800 6.343 -13.557 1.00 85.69 98 LEU A N 1
ATOM 799 C CA . LEU A 1 98 ? 11.776 5.435 -14.705 1.00 85.69 98 LEU A CA 1
ATOM 800 C C . LEU A 1 98 ? 11.089 6.058 -15.923 1.00 85.69 98 LEU A C 1
ATOM 802 O O . LEU A 1 98 ? 11.584 5.915 -17.038 1.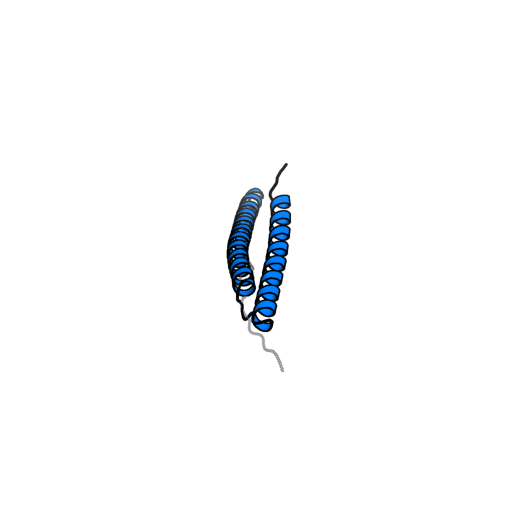00 85.69 98 LEU A O 1
ATOM 806 N N . ALA A 1 99 ? 10.001 6.804 -15.719 1.00 85.88 99 ALA A N 1
ATOM 807 C CA . ALA A 1 99 ? 9.306 7.512 -16.791 1.00 85.88 99 ALA A CA 1
ATOM 808 C C . ALA A 1 99 ? 10.219 8.533 -17.492 1.00 85.88 99 ALA A C 1
ATOM 810 O O . ALA A 1 99 ? 10.215 8.607 -18.718 1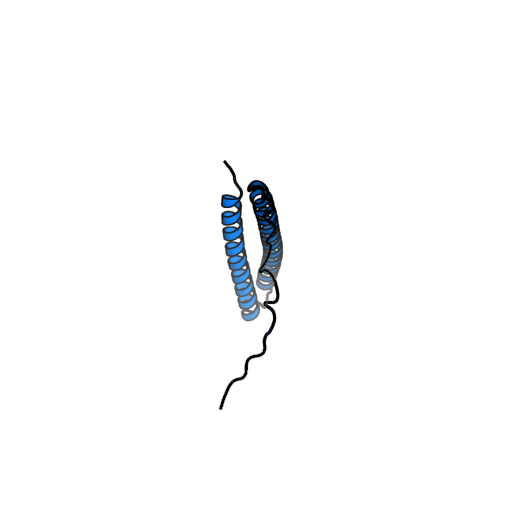.00 85.88 99 ALA A O 1
ATOM 811 N N . ARG A 1 100 ? 11.064 9.254 -16.736 1.00 84.44 100 ARG A N 1
ATOM 812 C CA . ARG A 1 100 ? 12.072 10.174 -17.299 1.00 84.44 100 ARG A CA 1
ATOM 813 C C . ARG A 1 100 ? 13.078 9.466 -18.212 1.00 84.44 100 ARG A C 1
ATOM 815 O O . ARG A 1 100 ? 13.447 10.017 -19.239 1.00 84.44 100 ARG A O 1
ATOM 822 N N . ARG A 1 101 ? 13.507 8.247 -17.862 1.00 77.38 101 ARG A N 1
ATOM 823 C CA . ARG A 1 101 ? 14.456 7.448 -18.663 1.00 77.38 101 ARG A CA 1
ATOM 824 C C . ARG A 1 101 ? 13.819 6.864 -19.935 1.00 77.38 101 ARG A C 1
ATOM 826 O O . ARG A 1 101 ? 14.530 6.585 -20.892 1.00 77.38 101 ARG A O 1
ATOM 833 N N . ARG A 1 102 ? 12.496 6.677 -19.948 1.00 71.62 102 ARG A N 1
ATOM 834 C CA . ARG A 1 102 ? 11.740 6.046 -21.044 1.00 71.62 102 ARG A CA 1
ATOM 835 C C . ARG A 1 102 ? 11.415 6.982 -22.214 1.00 71.62 102 ARG A C 1
ATOM 837 O O . ARG A 1 102 ? 10.903 6.505 -23.218 1.00 71.62 102 ARG A O 1
ATOM 844 N N . LEU A 1 103 ? 11.651 8.288 -22.086 1.00 58.56 103 LEU A N 1
ATOM 845 C CA . LEU A 1 103 ? 11.406 9.268 -23.147 1.00 58.56 103 LEU A CA 1
ATOM 846 C C . LEU A 1 103 ? 12.656 9.397 -24.035 1.00 58.56 103 LEU A C 1
ATOM 848 O O . LEU A 1 103 ? 13.602 10.071 -23.625 1.00 58.56 103 LEU A O 1
ATOM 852 N N . PRO A 1 104 ? 12.706 8.789 -25.234 1.00 56.75 104 PRO A N 1
ATOM 853 C CA . PRO A 1 104 ? 13.564 9.312 -26.284 1.00 56.75 104 PRO A CA 1
ATOM 854 C C . PRO A 1 104 ? 12.961 10.636 -26.775 1.00 56.75 104 PRO A C 1
ATOM 856 O O . PRO A 1 104 ? 11.753 10.714 -27.008 1.00 56.75 104 PRO A O 1
ATOM 859 N N . GLY A 1 105 ? 13.798 11.672 -26.859 1.00 51.53 105 GLY A N 1
ATOM 860 C CA . GLY A 1 105 ? 13.478 12.896 -27.595 1.00 51.53 105 GLY A CA 1
ATOM 861 C C . GLY A 1 105 ? 13.410 12.639 -29.092 1.00 51.53 105 GLY A C 1
ATOM 862 O O . GLY A 1 105 ? 14.138 11.729 -29.556 1.00 51.53 105 GLY A O 1
#

Sequence (105 aa):
MTEAADSVPPQSPREDLPSARVNPNLYRSLEMSLSDRTHAAIAARIAALRARHRDLDARVEQEQKRAWRDMSVLQRLKRRRLRLKDELGRYEELLRTLARRRLPG